Protein AF-A0A6N0DRP0-F1 (afdb_monomer_lite)

Radius of gyration: 13.0 Å; chains: 1; bounding box: 31×36×37 Å

pLDDT: mean 86.14, std 16.17, range [33.41, 96.75]

Foldseek 3Di:
DADEWEWEFDCDPQATWTDTPNDIDDRHNDSVVRQQVQVVVQQVCVVVVGWYWYWYQDPVRDIHTPDTPPPDDPPPDPDPPVPDD

Structure (mmCIF, N/CA/C/O backbone):
data_AF-A0A6N0DRP0-F1
#
_entry.id   AF-A0A6N0DRP0-F1
#
loop_
_atom_site.group_PDB
_atom_site.id
_atom_site.type_symbol
_atom_site.label_atom_id
_atom_site.label_alt_id
_atom_site.label_comp_id
_atom_site.label_asym_id
_atom_site.label_entity_id
_atom_site.label_seq_id
_atom_site.pdbx_PDB_ins_code
_atom_site.Cartn_x
_atom_site.Cartn_y
_atom_site.Cartn_z
_atom_site.occupancy
_atom_site.B_iso_or_equiv
_atom_site.auth_seq_id
_atom_site.auth_comp_id
_atom_site.auth_asym_id
_atom_site.auth_atom_id
_atom_site.pdbx_PDB_model_num
ATOM 1 N N . MET A 1 1 ? 2.422 1.835 22.760 1.00 46.00 1 MET A N 1
ATOM 2 C CA . MET A 1 1 ? 2.898 2.040 21.378 1.00 46.00 1 MET A CA 1
ATOM 3 C C . MET A 1 1 ? 1.871 1.406 20.463 1.00 46.00 1 MET A C 1
ATOM 5 O O . MET A 1 1 ? 1.706 0.194 20.527 1.00 46.00 1 MET A O 1
ATOM 9 N N . SER A 1 2 ? 1.109 2.201 19.716 1.00 63.47 2 SER A N 1
ATOM 10 C CA . SER A 1 2 ? 0.202 1.662 18.697 1.00 63.47 2 SER A CA 1
ATOM 11 C C . SER A 1 2 ? 1.046 1.087 17.560 1.00 63.47 2 SER A C 1
ATOM 13 O O . SER A 1 2 ? 2.047 1.690 17.180 1.00 63.47 2 SER A O 1
ATOM 15 N N . ARG A 1 3 ? 0.705 -0.105 17.070 1.00 82.06 3 ARG A N 1
ATOM 16 C CA . ARG A 1 3 ? 1.429 -0.758 15.975 1.00 82.06 3 ARG A CA 1
ATOM 17 C C . ARG A 1 3 ? 0.920 -0.183 14.651 1.00 82.06 3 ARG A C 1
ATOM 19 O O . ARG A 1 3 ? -0.269 -0.298 14.378 1.00 82.06 3 ARG A O 1
ATOM 26 N N . THR A 1 4 ? 1.796 0.438 13.866 1.00 91.25 4 THR A N 1
ATOM 27 C CA . THR A 1 4 ? 1.473 0.906 12.509 1.00 91.25 4 THR A CA 1
ATOM 28 C C . THR A 1 4 ? 1.687 -0.228 11.515 1.00 91.25 4 THR A C 1
ATOM 30 O O . THR A 1 4 ? 2.729 -0.886 11.533 1.00 91.25 4 THR A O 1
ATOM 33 N N . THR A 1 5 ? 0.708 -0.466 10.648 1.00 95.19 5 THR A N 1
ATOM 34 C CA . THR A 1 5 ? 0.835 -1.396 9.527 1.00 95.19 5 THR A CA 1
ATOM 35 C C . THR A 1 5 ? 1.570 -0.703 8.386 1.00 95.19 5 THR A C 1
ATOM 37 O O . THR A 1 5 ? 1.082 0.267 7.811 1.00 95.19 5 THR A O 1
ATOM 40 N N . GLN A 1 6 ? 2.755 -1.212 8.065 1.00 95.69 6 GLN A N 1
ATOM 41 C CA . GLN A 1 6 ? 3.650 -0.633 7.069 1.00 95.69 6 GLN A CA 1
ATOM 42 C C . GLN A 1 6 ? 3.573 -1.412 5.756 1.00 95.69 6 GLN A C 1
ATOM 44 O O . GLN A 1 6 ? 3.797 -2.626 5.732 1.00 95.69 6 GLN A O 1
ATOM 49 N N . PHE A 1 7 ? 3.274 -0.706 4.670 1.00 96.75 7 PHE A N 1
ATOM 50 C CA . PHE A 1 7 ? 3.282 -1.240 3.312 1.00 96.75 7 PHE A CA 1
ATOM 51 C C . PHE A 1 7 ? 4.549 -0.774 2.596 1.00 96.75 7 PHE A C 1
ATOM 53 O O . PHE A 1 7 ? 4.716 0.417 2.354 1.00 96.75 7 PHE A O 1
ATOM 60 N N . PHE A 1 8 ? 5.432 -1.702 2.240 1.00 95.75 8 PHE A N 1
ATOM 61 C CA . PHE A 1 8 ? 6.704 -1.405 1.583 1.00 95.75 8 PHE A CA 1
ATOM 62 C C . PHE A 1 8 ? 6.622 -1.642 0.079 1.00 95.75 8 PHE A C 1
ATOM 64 O O . PHE A 1 8 ? 6.346 -2.757 -0.360 1.00 95.75 8 PHE A O 1
ATOM 71 N N . ILE A 1 9 ? 6.924 -0.622 -0.712 1.00 95.50 9 ILE A N 1
ATOM 72 C CA . ILE A 1 9 ? 7.099 -0.719 -2.158 1.00 95.50 9 ILE A CA 1
ATOM 73 C C . ILE A 1 9 ? 8.562 -1.039 -2.444 1.00 95.50 9 ILE A C 1
ATOM 75 O O . ILE A 1 9 ? 9.440 -0.221 -2.182 1.00 95.50 9 ILE A O 1
ATOM 79 N N . VAL A 1 10 ? 8.818 -2.233 -2.970 1.00 93.38 10 VAL A N 1
ATOM 80 C CA . VAL A 1 10 ? 10.163 -2.789 -3.174 1.00 93.38 10 VAL A CA 1
ATOM 81 C C . VAL A 1 10 ? 10.346 -3.142 -4.645 1.00 93.38 10 VAL A C 1
ATOM 83 O O . VAL A 1 10 ? 9.502 -3.834 -5.228 1.00 93.38 10 VAL A O 1
ATOM 86 N N . PHE A 1 11 ? 11.458 -2.716 -5.245 1.00 91.44 11 PHE A N 1
ATOM 87 C CA . PHE A 1 11 ? 11.834 -3.137 -6.594 1.00 91.44 11 PHE A CA 1
ATOM 88 C C . PHE A 1 11 ? 12.680 -4.410 -6.528 1.00 91.44 11 PHE A C 1
ATOM 90 O O . PHE A 1 11 ? 13.742 -4.444 -5.913 1.00 91.44 11 PHE A O 1
ATOM 97 N N . SER A 1 12 ? 12.186 -5.490 -7.124 1.00 90.06 12 SER A N 1
ATOM 98 C CA . SER A 1 12 ? 12.832 -6.809 -7.112 1.00 90.06 12 SER A CA 1
ATOM 99 C C . SER A 1 12 ? 12.359 -7.629 -8.308 1.00 90.06 12 SER A C 1
ATOM 101 O O . SER A 1 12 ? 11.241 -7.445 -8.780 1.00 90.06 12 SER A O 1
ATOM 103 N N . ASP A 1 13 ? 13.204 -8.519 -8.829 1.00 89.31 13 ASP A N 1
ATOM 104 C CA . ASP A 1 13 ? 12.884 -9.336 -10.013 1.00 89.31 13 ASP A CA 1
ATOM 105 C C . ASP A 1 13 ? 12.422 -8.497 -11.222 1.00 89.31 13 ASP A C 1
ATOM 107 O O . ASP A 1 13 ? 11.531 -8.882 -11.977 1.00 89.31 13 ASP A O 1
ATOM 111 N N . ASN A 1 14 ? 13.024 -7.313 -11.388 1.00 91.62 14 ASN A N 1
ATOM 112 C CA . ASN A 1 14 ? 12.709 -6.361 -12.454 1.00 91.62 14 ASN A CA 1
ATOM 113 C C . ASN A 1 14 ? 11.249 -5.845 -12.439 1.00 91.62 14 ASN A C 1
ATOM 115 O O . ASN A 1 14 ? 10.732 -5.416 -13.475 1.00 91.62 14 ASN A O 1
ATOM 119 N N . ALA A 1 15 ? 10.590 -5.884 -11.274 1.00 93.94 15 ALA A N 1
ATOM 120 C CA . ALA A 1 15 ? 9.239 -5.380 -11.059 1.00 93.94 15 ALA A CA 1
ATOM 121 C C . ALA A 1 15 ? 9.037 -4.796 -9.648 1.00 93.94 15 ALA A C 1
ATOM 123 O O . ALA A 1 15 ? 9.755 -5.095 -8.691 1.00 93.94 15 ALA A O 1
ATOM 124 N N . TRP A 1 16 ? 8.012 -3.964 -9.504 1.00 94.62 16 TRP A N 1
ATOM 125 C CA . TRP A 1 16 ? 7.611 -3.390 -8.225 1.00 94.62 16 TRP A CA 1
ATOM 126 C C . TRP A 1 16 ? 6.676 -4.330 -7.471 1.00 94.62 16 TRP A C 1
ATOM 128 O O . TRP A 1 16 ? 5.797 -4.959 -8.062 1.00 94.62 16 TRP A O 1
ATOM 138 N N . HIS A 1 17 ? 6.855 -4.413 -6.158 1.00 95.19 17 HIS A N 1
ATOM 139 C CA . HIS A 1 17 ? 6.072 -5.271 -5.278 1.00 95.19 17 HIS A CA 1
ATOM 140 C C . HIS A 1 17 ? 5.668 -4.518 -4.018 1.00 95.19 17 HIS A C 1
ATOM 142 O O . HIS A 1 17 ? 6.442 -3.716 -3.503 1.00 95.19 17 HIS A O 1
ATOM 148 N N . VAL A 1 18 ? 4.482 -4.822 -3.498 1.00 96.38 18 VAL A N 1
ATOM 149 C CA . VAL A 1 18 ? 4.023 -4.348 -2.189 1.00 96.38 18 VAL A CA 1
ATOM 150 C C . VAL A 1 18 ? 4.288 -5.449 -1.169 1.00 96.38 18 VAL A C 1
ATOM 152 O O . VAL A 1 18 ? 3.825 -6.573 -1.350 1.00 96.38 18 VAL A O 1
ATOM 155 N N . THR A 1 19 ? 5.004 -5.143 -0.094 1.00 95.44 19 THR A N 1
ATOM 156 C CA . THR A 1 19 ? 5.283 -6.073 1.005 1.00 95.44 19 THR A CA 1
ATOM 157 C C . THR A 1 19 ? 4.639 -5.567 2.288 1.00 95.44 19 THR A C 1
ATOM 159 O O . THR A 1 19 ? 4.850 -4.423 2.676 1.00 95.44 19 THR A O 1
ATOM 162 N N . VAL A 1 20 ? 3.855 -6.406 2.960 1.00 94.88 20 VAL A N 1
ATOM 163 C CA . VAL A 1 20 ? 3.190 -6.070 4.230 1.00 94.88 20 VAL A CA 1
ATOM 164 C C . VAL A 1 20 ? 3.003 -7.337 5.058 1.00 94.88 20 VAL A C 1
ATOM 166 O O . VAL A 1 20 ? 2.565 -8.360 4.536 1.00 94.88 20 VAL A O 1
ATOM 169 N N . ASN A 1 21 ? 3.347 -7.296 6.350 1.00 90.25 21 ASN A N 1
ATOM 170 C CA . ASN A 1 21 ? 3.200 -8.426 7.285 1.00 90.25 21 ASN A CA 1
ATOM 171 C C . ASN A 1 21 ? 3.760 -9.773 6.761 1.00 90.25 21 ASN A C 1
ATOM 173 O O . ASN A 1 21 ? 3.202 -10.832 7.032 1.00 90.25 21 ASN A O 1
ATOM 177 N N . GLY A 1 22 ? 4.851 -9.738 5.987 1.00 87.56 22 GLY A N 1
ATOM 178 C CA . GLY A 1 22 ? 5.468 -10.926 5.376 1.00 87.56 22 GLY A CA 1
ATOM 179 C C . GLY A 1 22 ? 4.796 -11.426 4.089 1.00 87.56 22 GLY A C 1
ATOM 180 O O . GLY A 1 22 ? 5.331 -12.322 3.442 1.00 87.56 22 GLY A O 1
ATOM 181 N N . GLY A 1 23 ? 3.664 -10.844 3.684 1.00 92.69 23 GLY A N 1
ATOM 182 C CA . GLY A 1 23 ? 3.052 -11.067 2.375 1.00 92.69 23 GLY A CA 1
ATOM 183 C C . GLY A 1 23 ? 3.656 -10.158 1.304 1.00 92.69 23 GLY A C 1
ATOM 184 O O . GLY A 1 23 ? 4.013 -9.017 1.596 1.00 92.69 23 GLY A O 1
ATOM 185 N N . ARG A 1 24 ? 3.736 -10.654 0.063 1.00 92.88 24 ARG A N 1
ATOM 186 C CA . ARG A 1 24 ? 4.198 -9.921 -1.128 1.00 92.88 24 ARG A CA 1
ATOM 187 C C . ARG A 1 24 ? 3.092 -9.925 -2.185 1.00 92.88 24 ARG A C 1
ATOM 189 O O . ARG A 1 24 ? 2.563 -10.986 -2.507 1.00 92.88 24 ARG A O 1
ATOM 196 N N . TYR A 1 25 ? 2.779 -8.759 -2.737 1.00 92.94 25 TYR A N 1
ATOM 197 C CA . TYR A 1 25 ? 1.749 -8.551 -3.757 1.00 92.94 25 TYR A CA 1
ATOM 198 C C . TYR A 1 25 ? 2.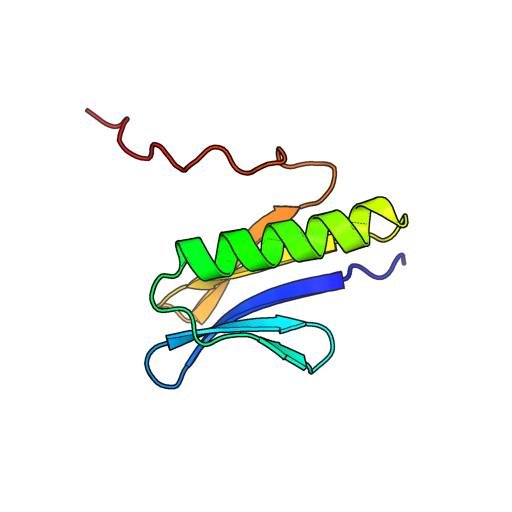356 -7.877 -4.993 1.00 92.94 25 TYR A C 1
ATOM 200 O O . TYR A 1 25 ? 3.255 -7.042 -4.874 1.00 92.94 25 TYR A O 1
ATOM 208 N N . GLY A 1 26 ? 1.873 -8.240 -6.181 1.00 89.56 26 GLY A N 1
ATOM 209 C CA . GLY A 1 26 ? 2.434 -7.825 -7.470 1.00 89.56 26 GLY A CA 1
ATOM 210 C C . GLY A 1 26 ? 2.526 -9.007 -8.446 1.00 89.56 26 GLY A C 1
ATOM 211 O O . GLY A 1 26 ? 1.874 -10.028 -8.208 1.00 89.56 26 GLY A O 1
ATOM 212 N N . PRO A 1 27 ? 3.325 -8.903 -9.525 1.00 94.00 27 PRO A N 1
ATOM 213 C CA . PRO A 1 27 ? 4.233 -7.801 -9.865 1.00 94.00 27 PRO A CA 1
ATOM 214 C C . PRO A 1 27 ? 3.524 -6.584 -10.480 1.00 94.00 27 PRO A C 1
ATOM 216 O O . PRO A 1 27 ? 2.588 -6.720 -11.267 1.00 94.00 27 PRO A O 1
ATOM 219 N N . PHE A 1 28 ? 4.030 -5.388 -10.188 1.00 93.75 28 PHE A N 1
ATOM 220 C CA . PHE A 1 28 ? 3.633 -4.136 -10.830 1.00 93.75 28 PHE A CA 1
ATOM 221 C C . PHE A 1 28 ? 4.748 -3.647 -11.758 1.00 93.75 28 PHE A C 1
ATOM 223 O O . PHE A 1 28 ? 5.927 -3.665 -11.409 1.00 93.75 28 PHE A O 1
ATOM 230 N N . ARG A 1 29 ? 4.384 -3.182 -12.958 1.00 90.56 29 ARG A N 1
ATOM 231 C CA . ARG A 1 29 ? 5.366 -2.654 -13.925 1.00 90.56 29 ARG A CA 1
ATOM 232 C C . ARG A 1 29 ? 5.872 -1.257 -13.568 1.00 90.56 29 ARG A C 1
ATOM 234 O O . ARG A 1 29 ? 7.000 -0.925 -13.898 1.00 90.56 29 ARG A O 1
ATOM 241 N N . GLN A 1 30 ? 5.029 -0.453 -12.927 1.00 91.31 30 GLN A N 1
ATOM 242 C CA . GLN A 1 30 ? 5.283 0.951 -12.608 1.00 91.31 30 GLN A CA 1
ATOM 243 C C . GLN A 1 30 ? 5.238 1.144 -11.093 1.00 91.31 30 GLN A C 1
ATOM 245 O O . GLN A 1 30 ? 4.412 0.514 -10.423 1.00 91.31 30 GLN A O 1
ATOM 250 N N . GLN A 1 31 ? 6.109 2.005 -10.567 1.00 92.12 31 GLN A N 1
ATOM 251 C CA . GLN A 1 31 ? 6.196 2.281 -9.132 1.00 92.12 31 GLN A CA 1
ATOM 252 C C . GLN A 1 31 ? 4.890 2.898 -8.631 1.00 92.12 31 GLN A C 1
ATOM 254 O O . GLN A 1 31 ? 4.359 2.491 -7.604 1.00 92.12 31 GLN A O 1
ATOM 259 N N . GLU A 1 32 ? 4.318 3.809 -9.414 1.00 91.38 32 GLU A N 1
ATOM 260 C CA . GLU A 1 32 ? 3.078 4.527 -9.129 1.00 91.38 32 GLU A CA 1
ATOM 261 C C . GLU A 1 32 ? 1.897 3.564 -8.978 1.00 91.38 32 GLU A C 1
ATOM 263 O O . GLU A 1 32 ? 1.059 3.740 -8.099 1.00 91.38 32 GLU A O 1
ATOM 268 N N . ALA A 1 33 ? 1.855 2.504 -9.791 1.00 92.56 33 ALA A N 1
ATOM 269 C CA . ALA A 1 33 ? 0.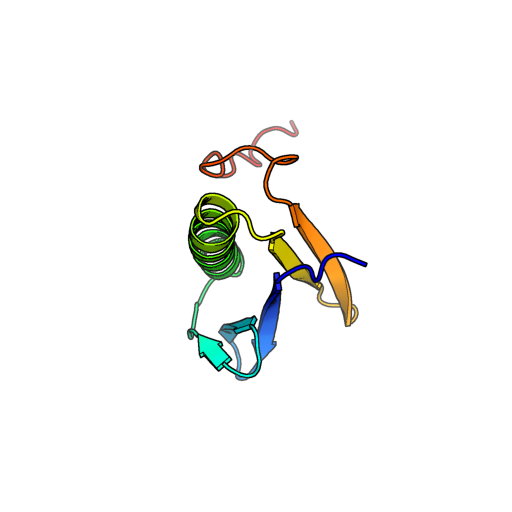819 1.480 -9.691 1.00 92.56 33 ALA A CA 1
ATOM 270 C C . ALA A 1 33 ? 0.944 0.667 -8.392 1.00 92.56 33 ALA A C 1
ATOM 272 O O . ALA A 1 33 ? -0.067 0.349 -7.767 1.00 92.56 33 ALA A O 1
ATOM 273 N N . ALA A 1 34 ? 2.175 0.359 -7.967 1.00 95.00 34 ALA A N 1
ATOM 274 C CA . ALA A 1 34 ? 2.418 -0.308 -6.692 1.00 95.00 34 ALA A CA 1
ATOM 275 C C . ALA A 1 34 ? 2.072 0.605 -5.504 1.00 95.00 34 ALA A C 1
ATOM 277 O O . ALA A 1 34 ? 1.437 0.150 -4.555 1.00 95.00 34 ALA A O 1
ATOM 278 N N . VAL A 1 35 ? 2.433 1.892 -5.578 1.00 94.62 35 VAL A N 1
ATOM 279 C CA . VAL A 1 35 ? 2.087 2.908 -4.570 1.00 94.62 35 VAL A CA 1
ATOM 280 C C . VAL A 1 35 ? 0.574 3.052 -4.446 1.00 94.62 35 VAL A C 1
ATOM 282 O O . VAL A 1 35 ? 0.059 2.966 -3.336 1.00 94.62 35 VAL A O 1
ATOM 285 N N . GLN A 1 36 ? -0.149 3.200 -5.559 1.00 94.38 36 GLN A N 1
ATOM 286 C CA . GLN A 1 36 ? -1.610 3.296 -5.554 1.00 94.38 36 GLN A CA 1
ATOM 287 C C . GLN A 1 36 ? -2.243 2.071 -4.882 1.00 94.38 36 GLN A C 1
ATOM 289 O O . GLN A 1 36 ? -3.046 2.220 -3.964 1.00 94.38 36 GLN A O 1
ATOM 294 N N . ALA A 1 37 ? -1.821 0.864 -5.275 1.00 94.62 37 ALA A N 1
ATOM 295 C CA . ALA A 1 37 ? -2.324 -0.375 -4.686 1.00 94.62 37 ALA A CA 1
ATOM 296 C C . ALA A 1 37 ? -2.025 -0.479 -3.179 1.00 94.62 37 ALA A C 1
ATOM 298 O O . ALA A 1 37 ? -2.868 -0.942 -2.408 1.00 94.62 37 ALA A O 1
ATOM 299 N N . ALA A 1 38 ? -0.842 -0.038 -2.742 1.00 96.38 38 ALA A N 1
ATOM 300 C CA . ALA A 1 38 ? -0.497 -0.001 -1.326 1.00 96.38 38 ALA A CA 1
ATOM 301 C C . ALA A 1 38 ? -1.310 1.037 -0.551 1.00 96.38 38 ALA A C 1
ATOM 303 O O . ALA A 1 38 ? -1.726 0.740 0.563 1.00 96.38 38 ALA A O 1
ATOM 304 N N . VAL A 1 39 ? -1.573 2.215 -1.124 1.00 96.31 39 VAL A N 1
ATOM 305 C CA . VAL A 1 39 ? -2.403 3.247 -0.488 1.00 96.31 39 VAL A CA 1
ATOM 306 C C . VAL A 1 39 ? -3.853 2.785 -0.364 1.00 96.31 39 VAL A C 1
ATOM 308 O O . VAL A 1 39 ? -4.443 2.951 0.700 1.00 96.31 39 VAL A O 1
ATOM 311 N N . ASP A 1 40 ? -4.411 2.122 -1.379 1.00 95.44 40 ASP A N 1
ATOM 312 C CA . ASP A 1 40 ? -5.758 1.539 -1.297 1.00 95.44 40 ASP A CA 1
ATOM 313 C C . ASP A 1 40 ? -5.853 0.481 -0.183 1.00 95.44 40 ASP A C 1
ATOM 315 O O . ASP A 1 40 ? -6.798 0.470 0.615 1.00 95.44 40 ASP A O 1
ATOM 319 N N . ALA A 1 41 ? -4.840 -0.382 -0.070 1.00 95.12 41 ALA A N 1
ATOM 320 C CA . ALA A 1 41 ? -4.769 -1.377 0.997 1.00 95.12 41 ALA A CA 1
ATOM 321 C C . ALA A 1 41 ? -4.574 -0.733 2.384 1.00 95.12 41 ALA A C 1
ATOM 323 O O . ALA A 1 41 ? -5.262 -1.104 3.340 1.00 95.12 41 ALA A O 1
ATOM 324 N N . ALA A 1 42 ? -3.686 0.257 2.492 1.00 95.50 42 ALA A N 1
ATOM 325 C CA . ALA A 1 42 ? -3.419 1.001 3.719 1.00 95.50 42 ALA A CA 1
ATOM 326 C C . ALA A 1 42 ? -4.648 1.785 4.188 1.00 95.50 42 ALA A C 1
ATOM 328 O O . ALA A 1 42 ? -4.953 1.791 5.379 1.00 95.50 42 ALA A O 1
ATOM 329 N N . TYR A 1 43 ? -5.413 2.368 3.265 1.00 94.88 43 TYR A N 1
ATOM 330 C CA . TYR A 1 43 ? -6.676 3.027 3.574 1.00 94.88 43 TYR A CA 1
ATOM 331 C C . TYR A 1 43 ? -7.723 2.040 4.104 1.00 94.88 43 TYR A C 1
ATOM 333 O O . TYR A 1 43 ? -8.393 2.326 5.096 1.00 94.88 43 TYR A O 1
ATOM 341 N N . SER A 1 44 ? -7.832 0.843 3.514 1.00 94.38 44 SER A N 1
ATOM 342 C CA . SER A 1 44 ? -8.733 -0.198 4.031 1.00 94.38 44 SER A CA 1
ATOM 343 C C . SER A 1 44 ? -8.354 -0.643 5.450 1.00 94.38 44 SER A C 1
ATOM 345 O O . SER A 1 44 ? -9.237 -0.856 6.281 1.00 94.38 44 SER A O 1
ATOM 347 N N . VAL A 1 45 ? -7.059 -0.731 5.761 1.00 93.88 45 VAL A N 1
ATOM 348 C CA . VAL A 1 45 ? -6.568 -0.979 7.128 1.00 93.88 45 VAL A CA 1
ATOM 349 C C . VAL A 1 45 ? -6.921 0.190 8.057 1.00 93.88 45 VAL A C 1
ATOM 351 O O . VAL A 1 45 ? -7.535 -0.019 9.103 1.00 93.88 45 VAL A O 1
ATOM 354 N N . GLY A 1 46 ? -6.643 1.420 7.625 1.00 91.94 46 GLY A N 1
ATOM 355 C CA . GLY A 1 46 ? -6.980 2.653 8.337 1.00 91.94 46 GLY A CA 1
ATOM 356 C C . GLY A 1 46 ? -8.459 2.781 8.697 1.00 91.94 46 GLY A C 1
ATOM 357 O O . GLY A 1 46 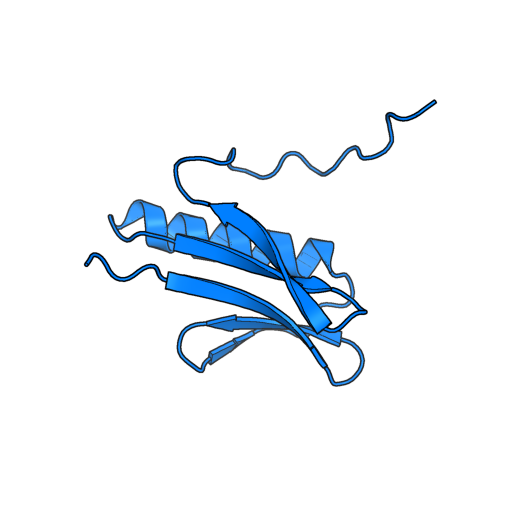? -8.814 3.108 9.831 1.00 91.94 46 GLY A O 1
ATOM 358 N N . SER A 1 47 ? -9.340 2.430 7.759 1.00 92.44 47 SER A N 1
ATOM 359 C CA . SER A 1 47 ? -10.796 2.463 7.949 1.00 92.44 47 SER A CA 1
ATOM 360 C C . SER A 1 47 ? -11.308 1.502 9.031 1.00 92.44 47 SER A C 1
ATOM 362 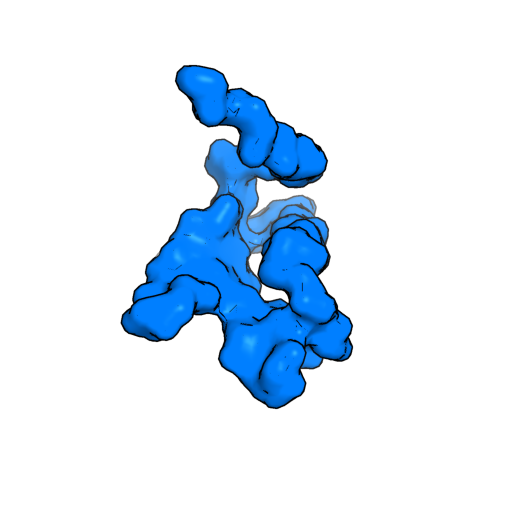O O . SER A 1 47 ? -12.421 1.675 9.526 1.00 92.44 47 SER A O 1
ATOM 364 N N . LYS A 1 48 ? -10.497 0.515 9.440 1.00 92.50 48 LYS A N 1
ATOM 365 C CA . LYS A 1 48 ? -10.802 -0.426 10.532 1.00 92.50 48 LYS A CA 1
ATOM 366 C C . LYS A 1 48 ? -10.298 0.060 11.896 1.00 92.50 48 LYS A C 1
ATOM 368 O O . LYS A 1 48 ? -10.454 -0.650 12.885 1.00 92.50 48 LYS A O 1
ATOM 373 N N . GLY A 1 49 ? -9.721 1.262 11.957 1.00 91.81 49 GLY A N 1
ATOM 374 C CA . GLY A 1 49 ? -9.197 1.869 13.182 1.00 91.81 49 GLY A CA 1
ATOM 375 C C . GLY A 1 49 ? -7.730 1.546 13.473 1.00 91.81 49 GLY A C 1
ATOM 376 O O . GLY A 1 49 ? -7.256 1.829 14.572 1.00 91.81 49 GLY A O 1
ATOM 377 N N . GLU A 1 50 ? -7.003 0.965 12.517 1.00 92.62 50 GLU A N 1
ATOM 378 C CA . GLU A 1 50 ? -5.568 0.697 12.641 1.00 92.62 50 GLU A CA 1
ATOM 379 C C . GLU A 1 50 ? -4.738 1.841 12.040 1.00 92.62 50 GLU A C 1
ATOM 381 O O . GLU A 1 50 ? -5.162 2.507 11.102 1.00 92.62 50 GLU A O 1
ATOM 386 N N . ALA A 1 51 ? -3.530 2.082 12.552 1.00 94.00 51 ALA A N 1
ATOM 387 C CA . ALA A 1 51 ? -2.606 3.009 11.901 1.00 94.00 51 ALA A CA 1
ATOM 388 C C . ALA A 1 51 ? -1.983 2.334 10.670 1.00 94.00 51 ALA A C 1
ATOM 390 O O . ALA A 1 51 ? -1.588 1.169 10.745 1.00 94.00 51 ALA A O 1
ATOM 391 N N . ALA A 1 52 ? -1.859 3.058 9.556 1.00 95.88 52 ALA A N 1
ATOM 392 C CA . ALA A 1 52 ? -1.267 2.533 8.330 1.00 95.88 52 ALA A CA 1
ATOM 393 C C . ALA A 1 52 ? -0.431 3.587 7.596 1.00 95.88 52 ALA A C 1
ATOM 395 O O . ALA A 1 52 ? -0.799 4.762 7.557 1.00 95.88 52 ALA A O 1
ATOM 396 N N . GLU A 1 53 ? 0.672 3.150 6.991 1.00 96.50 53 GLU A N 1
ATOM 397 C CA . GLU A 1 53 ? 1.546 3.991 6.170 1.00 96.50 53 GLU A CA 1
ATOM 398 C C . GLU A 1 53 ? 2.125 3.215 4.981 1.00 96.50 53 GLU A C 1
ATOM 400 O O . GLU A 1 53 ? 2.262 1.988 5.018 1.00 96.50 53 GLU A O 1
ATOM 405 N N . VAL A 1 54 ? 2.479 3.948 3.929 1.00 96.69 54 VAL A N 1
ATOM 406 C CA . VAL A 1 54 ? 3.124 3.436 2.721 1.00 96.69 54 VAL A CA 1
ATOM 407 C C . VAL A 1 54 ? 4.532 4.005 2.629 1.00 96.69 54 VAL A C 1
ATOM 409 O O . VAL A 1 54 ? 4.748 5.216 2.703 1.00 96.69 54 VAL A O 1
ATOM 412 N N . LEU A 1 55 ? 5.488 3.108 2.438 1.00 95.94 55 LEU A N 1
ATOM 413 C CA . LEU A 1 55 ? 6.916 3.364 2.375 1.00 95.94 55 LEU A CA 1
ATOM 414 C C . LEU A 1 55 ? 7.429 2.896 1.016 1.00 95.94 55 LEU A C 1
ATOM 416 O O . LEU A 1 55 ? 7.074 1.812 0.562 1.00 95.94 55 LEU A O 1
ATOM 420 N N . VAL A 1 56 ? 8.272 3.686 0.369 1.00 94.94 56 VAL A N 1
ATOM 421 C CA . VAL A 1 56 ? 8.829 3.390 -0.950 1.00 94.94 56 VAL A CA 1
ATOM 422 C C . VAL A 1 56 ? 10.335 3.253 -0.843 1.00 94.94 56 VAL A C 1
ATOM 424 O O . VAL A 1 56 ? 10.994 4.110 -0.260 1.00 94.94 56 VAL A O 1
ATOM 427 N N . GLN A 1 57 ? 10.870 2.165 -1.393 1.00 90.94 57 GLN A N 1
ATOM 428 C CA . GLN A 1 57 ? 12.303 2.007 -1.580 1.00 90.94 57 GLN A CA 1
ATOM 429 C C . GLN A 1 57 ? 12.750 2.823 -2.796 1.00 90.94 57 GLN A C 1
ATOM 431 O O . GLN A 1 57 ? 12.313 2.574 -3.923 1.00 90.94 57 GLN A O 1
ATOM 436 N N . GLU A 1 58 ? 13.631 3.781 -2.550 1.00 84.81 58 GLU A N 1
ATOM 437 C CA . GLU A 1 58 ? 14.297 4.583 -3.568 1.00 84.81 58 GLU A CA 1
ATOM 438 C C . GLU A 1 58 ? 15.516 3.832 -4.147 1.00 84.81 58 GLU A C 1
ATOM 440 O O . GLU A 1 58 ? 16.044 2.908 -3.514 1.00 84.81 58 GLU A O 1
ATOM 445 N N . PRO A 1 59 ? 16.007 4.216 -5.342 1.00 73.06 59 PRO A N 1
ATOM 446 C CA . PRO A 1 59 ? 17.154 3.571 -5.992 1.00 73.06 59 PRO A CA 1
ATOM 447 C C . PRO A 1 59 ? 18.431 3.525 -5.139 1.00 73.06 59 PRO A C 1
ATOM 449 O O . PRO A 1 59 ? 19.213 2.584 -5.254 1.00 73.06 59 PRO A O 1
ATOM 452 N N . GLU A 1 60 ? 18.630 4.502 -4.251 1.00 75.12 60 GLU A N 1
ATOM 453 C CA . GLU A 1 60 ? 19.780 4.582 -3.336 1.00 75.12 60 GLU A CA 1
ATOM 454 C C . GLU A 1 60 ? 19.614 3.712 -2.074 1.00 75.12 60 GLU A C 1
ATOM 456 O O . GLU A 1 60 ? 20.371 3.834 -1.117 1.00 75.12 60 GLU A O 1
ATOM 461 N N . SER A 1 61 ? 18.644 2.788 -2.071 1.00 71.75 61 SER A N 1
ATOM 462 C CA . SER A 1 61 ? 18.278 1.939 -0.923 1.00 71.75 61 SER A CA 1
ATOM 463 C C . SER A 1 61 ? 17.744 2.700 0.294 1.00 71.75 61 SER A C 1
ATOM 465 O O . SER A 1 61 ? 17.561 2.109 1.359 1.00 71.75 61 SER A O 1
ATOM 467 N N . GLU A 1 62 ? 17.438 3.985 0.140 1.00 87.44 62 GLU A N 1
ATOM 468 C CA . GLU A 1 62 ? 16.707 4.752 1.139 1.00 87.44 62 GLU A CA 1
ATOM 469 C C . GLU A 1 62 ? 15.221 4.382 1.109 1.00 87.44 62 GLU A C 1
ATOM 471 O O . GLU A 1 62 ? 14.654 4.072 0.061 1.00 87.44 62 GLU A O 1
ATOM 476 N N . ILE A 1 63 ? 14.577 4.399 2.275 1.00 88.00 63 ILE A N 1
ATOM 477 C CA . ILE A 1 63 ? 13.138 4.173 2.395 1.00 88.00 63 ILE A CA 1
ATOM 478 C C . ILE A 1 63 ? 12.487 5.506 2.735 1.00 88.00 63 ILE A C 1
ATOM 480 O O . ILE A 1 63 ? 12.799 6.107 3.764 1.00 88.00 63 ILE A O 1
ATOM 484 N N . ARG A 1 64 ? 11.557 5.950 1.889 1.00 92.38 64 ARG A N 1
ATOM 485 C CA . ARG A 1 64 ? 10.811 7.195 2.075 1.00 92.38 64 ARG A CA 1
ATOM 486 C C . ARG A 1 64 ? 9.344 6.913 2.363 1.00 92.38 64 ARG A C 1
ATOM 488 O O . ARG A 1 64 ? 8.725 6.092 1.695 1.00 92.38 64 ARG A O 1
ATOM 495 N N . THR A 1 65 ? 8.752 7.649 3.296 1.00 94.69 65 THR A N 1
ATOM 496 C CA . THR A 1 65 ? 7.297 7.649 3.476 1.00 94.69 65 THR A CA 1
ATOM 497 C C . THR A 1 65 ? 6.616 8.351 2.307 1.00 94.69 65 THR A C 1
ATOM 499 O O . THR A 1 65 ? 6.870 9.527 2.049 1.00 94.69 65 THR A O 1
ATOM 502 N N . ALA A 1 66 ? 5.759 7.618 1.599 1.00 93.44 66 ALA A N 1
ATOM 503 C CA . ALA A 1 66 ? 4.984 8.124 0.471 1.00 93.44 66 ALA A CA 1
ATOM 504 C C . ALA A 1 66 ? 3.563 8.541 0.867 1.00 93.44 66 ALA A C 1
ATOM 506 O O . ALA A 1 66 ? 2.972 9.364 0.172 1.00 93.44 66 ALA A O 1
ATOM 507 N N . TRP A 1 67 ? 3.008 7.964 1.942 1.00 95.81 67 TRP A N 1
ATOM 508 C CA . TRP A 1 67 ? 1.646 8.254 2.396 1.00 95.81 67 TRP A CA 1
ATOM 509 C C . TRP A 1 67 ? 1.391 7.744 3.825 1.00 95.81 67 TRP A C 1
ATOM 511 O O . TRP A 1 67 ? 1.847 6.654 4.177 1.00 95.81 67 TRP A O 1
ATOM 521 N N . ILE A 1 68 ? 0.624 8.478 4.630 1.00 95.56 68 ILE A N 1
ATOM 522 C CA . ILE A 1 68 ? 0.197 8.119 5.991 1.00 95.56 68 ILE A CA 1
ATOM 523 C C . ILE A 1 68 ? -1.323 8.298 6.128 1.00 95.56 68 ILE A C 1
ATOM 525 O O . ILE A 1 68 ? -1.874 9.359 5.814 1.00 95.56 68 ILE A O 1
ATOM 529 N N . TYR A 1 69 ? -2.010 7.289 6.676 1.00 93.88 69 TYR A N 1
ATOM 530 C CA . TYR A 1 69 ? -3.456 7.348 6.902 1.00 93.88 69 TYR A CA 1
ATOM 531 C C . TYR A 1 69 ? -3.839 8.477 7.865 1.00 93.88 69 TYR A C 1
ATOM 533 O O . TYR A 1 69 ? -3.304 8.586 8.969 1.00 93.88 69 TYR A O 1
A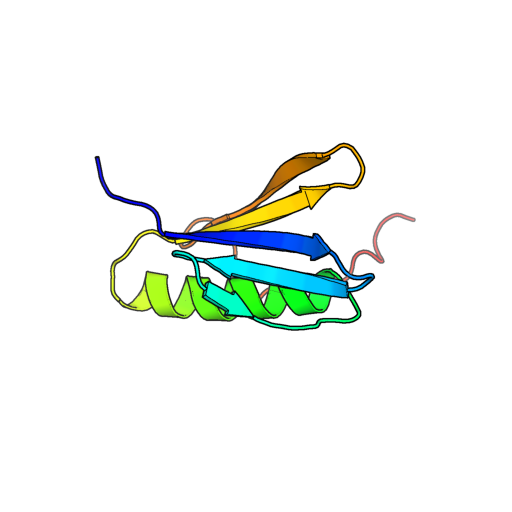TOM 541 N N . GLY A 1 70 ? -4.810 9.296 7.454 1.00 92.06 70 GLY A N 1
ATOM 542 C CA . GLY A 1 70 ? -5.314 10.423 8.241 1.00 92.06 70 GLY A CA 1
ATOM 543 C C . GLY A 1 70 ? -4.434 11.676 8.199 1.00 92.06 70 GLY A C 1
ATOM 544 O O . GLY A 1 70 ? -4.851 12.703 8.730 1.00 92.06 70 GLY A O 1
ATOM 545 N N . GLN A 1 71 ? -3.264 11.614 7.555 1.00 93.62 71 GLN A N 1
ATOM 546 C CA . GLN A 1 71 ? -2.404 12.774 7.311 1.00 93.62 71 GLN A CA 1
ATOM 547 C C . GLN A 1 71 ? -2.393 13.156 5.829 1.00 93.62 71 GLN A C 1
ATOM 549 O O . GLN A 1 71 ? -2.546 14.330 5.496 1.00 93.62 71 GLN A O 1
ATOM 554 N N . ASP A 1 72 ? -2.241 12.168 4.950 1.00 91.44 72 ASP A N 1
ATOM 555 C CA . ASP A 1 72 ? -2.193 12.371 3.508 1.00 91.44 72 ASP A CA 1
ATOM 556 C C . ASP A 1 72 ? -3.576 12.160 2.865 1.00 91.44 72 ASP A C 1
ATOM 558 O O . ASP A 1 72 ? -4.391 11.370 3.361 1.00 91.44 72 ASP A O 1
ATOM 562 N N . PRO A 1 73 ? -3.882 12.860 1.757 1.00 89.75 73 PRO A N 1
ATOM 563 C CA . PRO A 1 73 ? -5.182 12.763 1.106 1.00 89.75 73 PRO A CA 1
ATOM 564 C C . PRO A 1 73 ? -5.432 11.365 0.526 1.00 89.75 73 PRO A C 1
ATOM 566 O O . PRO A 1 73 ? -4.517 10.670 0.080 1.00 89.75 73 PRO A O 1
ATOM 569 N N . TYR A 1 74 ? -6.705 10.974 0.494 1.00 86.00 74 TYR A N 1
ATOM 570 C CA . TYR A 1 74 ? -7.186 9.767 -0.172 1.00 86.00 74 TYR A CA 1
ATOM 571 C C . TYR A 1 74 ? -8.511 10.059 -0.904 1.00 86.00 74 TYR A C 1
ATOM 573 O O . TYR A 1 74 ? -9.382 10.691 -0.300 1.00 86.00 74 TYR A O 1
ATOM 581 N N . PRO A 1 75 ? -8.711 9.597 -2.156 1.00 82.75 75 PRO A N 1
ATOM 582 C CA . PRO A 1 75 ? -7.753 8.858 -2.985 1.00 82.75 75 PRO A CA 1
ATOM 583 C C . PRO A 1 75 ? -6.539 9.718 -3.356 1.00 82.75 75 PRO A C 1
ATOM 585 O O . PRO A 1 75 ? -6.614 10.948 -3.311 1.00 82.75 75 PRO A O 1
ATOM 588 N N . LEU A 1 76 ? -5.418 9.080 -3.718 1.00 80.19 76 LEU A N 1
ATOM 589 C CA . LEU A 1 76 ? -4.303 9.814 -4.317 1.00 80.19 76 LEU A CA 1
ATOM 590 C C . LEU A 1 76 ? -4.855 10.573 -5.526 1.00 80.19 76 LEU A C 1
ATOM 592 O O . LEU A 1 76 ? -5.477 9.976 -6.408 1.00 80.19 76 LEU A O 1
ATOM 596 N N . ALA A 1 77 ? -4.653 11.889 -5.572 1.00 73.81 77 ALA A N 1
ATOM 597 C CA . ALA A 1 77 ? -4.878 12.613 -6.811 1.00 73.81 77 ALA A CA 1
ATOM 598 C C . ALA A 1 77 ? -3.993 11.947 -7.871 1.00 73.81 77 ALA A C 1
ATOM 600 O O . ALA A 1 77 ? -2.799 11.755 -7.623 1.00 73.81 77 ALA A O 1
ATOM 601 N N . ALA A 1 78 ? -4.576 11.546 -9.008 1.00 57.22 78 ALA A N 1
ATOM 602 C CA . ALA A 1 78 ? -3.813 11.013 -10.133 1.00 57.22 78 ALA A CA 1
ATOM 603 C C . ALA A 1 78 ? -2.668 11.993 -10.391 1.00 57.22 78 ALA A C 1
ATOM 605 O O . ALA A 1 78 ? -2.927 13.152 -10.701 1.00 57.22 78 ALA A O 1
ATOM 606 N N . SER A 1 79 ? -1.437 11.567 -10.108 1.00 46.19 79 SER A N 1
ATOM 607 C CA . SER A 1 79 ? -0.328 12.480 -9.854 1.00 46.19 79 SER A CA 1
ATOM 608 C C . SER A 1 79 ? -0.030 13.314 -11.100 1.00 46.19 79 SER A C 1
ATOM 610 O O . SER A 1 79 ? 0.707 12.901 -11.992 1.00 46.19 79 SER A O 1
ATOM 612 N N . SER A 1 80 ? -0.603 14.512 -11.172 1.00 40.31 80 SER A N 1
ATOM 613 C CA . SER A 1 80 ? -0.187 15.581 -12.062 1.00 40.31 80 SER A CA 1
ATOM 614 C C . SER A 1 80 ? 1.100 16.178 -11.505 1.00 40.31 80 SER A C 1
ATOM 616 O O . SER A 1 80 ? 1.138 17.309 -11.035 1.00 40.31 80 SER A O 1
ATOM 618 N N . ARG A 1 81 ? 2.200 15.424 -11.606 1.00 46.81 81 ARG A N 1
ATOM 619 C CA . ARG A 1 81 ? 3.550 16.003 -11.613 1.00 46.81 81 ARG A CA 1
ATOM 620 C C . ARG A 1 81 ? 3.882 16.460 -13.040 1.00 46.81 81 ARG A C 1
ATOM 622 O O . ARG A 1 81 ? 4.847 16.009 -13.643 1.00 46.81 81 ARG A O 1
ATOM 629 N N . ALA A 1 82 ? 3.008 17.316 -13.574 1.00 37.69 82 ALA A N 1
ATOM 630 C CA . ALA A 1 82 ? 3.202 18.106 -14.790 1.00 37.69 82 ALA A CA 1
ATOM 631 C C . ALA A 1 82 ? 3.395 19.603 -14.473 1.00 37.69 82 ALA A C 1
ATOM 633 O O . ALA A 1 82 ? 3.619 20.391 -15.382 1.00 37.69 82 ALA A O 1
ATOM 634 N N . GLU A 1 83 ? 3.353 20.014 -13.203 1.00 38.19 83 GLU A N 1
ATOM 635 C CA . GLU A 1 83 ? 3.523 21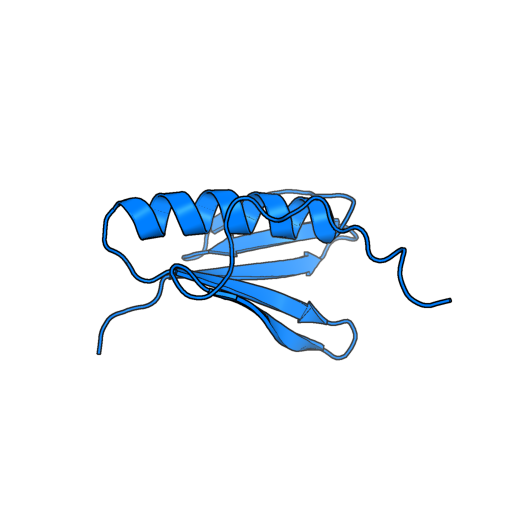.418 -12.817 1.00 38.19 83 GLU A CA 1
ATOM 636 C C . GLU A 1 83 ? 4.891 21.652 -12.172 1.00 38.19 83 GLU A C 1
ATOM 638 O O . GLU A 1 83 ? 5.046 21.750 -10.959 1.00 38.19 83 GLU A O 1
ATOM 643 N N . ALA A 1 84 ? 5.899 21.720 -13.035 1.00 33.41 84 ALA A N 1
ATOM 644 C CA . ALA A 1 84 ? 7.048 22.598 -12.864 1.00 33.41 84 ALA A CA 1
ATOM 645 C C . ALA A 1 84 ? 7.451 23.056 -14.275 1.00 33.41 84 ALA A C 1
ATOM 647 O O . ALA A 1 84 ? 8.186 22.359 -14.975 1.00 33.41 84 ALA A O 1
ATOM 648 N N . SER A 1 85 ? 6.843 24.162 -14.719 1.00 40.56 85 SER A N 1
ATOM 649 C CA . SER A 1 85 ? 7.358 24.994 -15.818 1.00 40.56 85 SER A CA 1
ATOM 650 C C . SER A 1 85 ? 8.465 25.903 -15.304 1.00 40.56 85 SER A C 1
ATOM 652 O O . SER A 1 85 ? 8.355 26.331 -14.133 1.00 40.56 85 SER A O 1
#

Secondary structure (DSSP, 8-state):
-PPEEEEEEEEETTEEEEEETTEEEEEESSHHHHHHHHHHHHHHHHTTT-EEEEEEE-TTS-EEEEEETTTS-SSPP---TT---

Sequence (85 aa):
MSRTTQFFIVFSDNAWHVTVNGGRYGPFRQQEAAVQAAVDAAYSVGSKGEAAEVLVQEPESEIRTAWIYGQDPYPLAASSRAEAS